Protein AF-A0A561ULN3-F1 (afdb_monomer_lite)

Foldseek 3Di:
DPDQPDDDDDPVQWDFDAAPQPRDGDTWGFADWDQDPVRDIDTHTHDPVRSVVVSVVVVVVVVVVVVVVVPDD

pLDDT: mean 86.25, std 12.67, range [41.0, 97.19]

Secondary structure (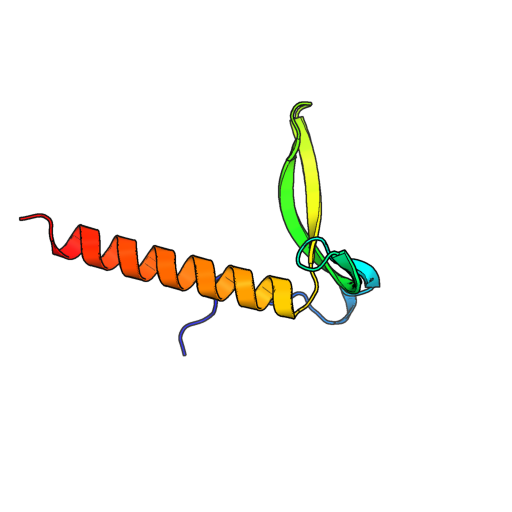DSSP, 8-state):
----SSPPPPGGG-EEEE-TTT--EEEEEEEEEEE-TTS-EEEEEE-HHHHHHHHHHHHHHHHHHHHHHTT--

Organism: NCBI:txid281105

Sequence (73 aa):
MTEWPISSPPPDAWRLGRCHCCHRATLVAPGPVITTVDGGQVSIPWCLSGFERANRMLHRAAVRDANAERTTP

Structure (mmCIF, N/CA/C/O backbone):
data_AF-A0A561ULN3-F1
#
_entry.id   AF-A0A561ULN3-F1
#
loop_
_atom_site.group_PDB
_atom_site.id
_atom_site.type_symbol
_atom_site.label_atom_id
_atom_site.label_alt_id
_atom_site.label_comp_id
_atom_site.label_asym_id
_atom_site.label_entity_id
_atom_site.label_seq_id
_atom_site.pdbx_PDB_ins_code
_atom_site.Cartn_x
_atom_site.Cartn_y
_atom_site.Cartn_z
_atom_site.occupancy
_atom_site.B_iso_or_equiv
_atom_site.auth_seq_id
_atom_site.auth_comp_id
_atom_site.auth_asym_id
_atom_site.auth_atom_id
_atom_site.pdbx_PDB_model_num
ATOM 1 N N . MET A 1 1 ? 16.263 13.646 6.097 1.00 41.00 1 MET A N 1
ATOM 2 C CA . MET A 1 1 ? 15.367 13.101 5.056 1.00 41.00 1 MET A CA 1
ATOM 3 C C . MET A 1 1 ? 14.153 12.560 5.779 1.00 41.00 1 MET A C 1
ATOM 5 O O . MET A 1 1 ? 14.334 11.701 6.627 1.00 41.00 1 MET A O 1
ATOM 9 N N . THR A 1 2 ? 12.968 13.126 5.561 1.00 52.12 2 THR A N 1
ATOM 10 C CA . THR A 1 2 ? 11.738 12.626 6.190 1.00 52.12 2 THR A CA 1
ATOM 11 C C . THR A 1 2 ? 11.409 11.294 5.534 1.00 52.12 2 THR A C 1
ATOM 13 O O . THR A 1 2 ? 11.048 11.260 4.359 1.00 52.12 2 THR A O 1
ATOM 16 N N . GLU A 1 3 ? 11.641 10.200 6.249 1.00 63.00 3 GLU A N 1
ATOM 17 C CA . GLU A 1 3 ? 11.301 8.866 5.775 1.00 63.00 3 GLU A CA 1
ATOM 18 C C . GLU A 1 3 ? 9.780 8.789 5.608 1.00 63.00 3 GLU A C 1
ATOM 20 O O . GLU A 1 3 ? 9.019 9.202 6.487 1.00 63.00 3 GLU A O 1
ATOM 25 N N . TRP A 1 4 ? 9.323 8.371 4.428 1.00 68.62 4 TRP A N 1
ATOM 26 C CA . TRP A 1 4 ? 7.895 8.237 4.180 1.00 68.62 4 TRP A CA 1
ATOM 27 C C . TRP A 1 4 ? 7.341 7.078 5.025 1.00 68.62 4 TRP A C 1
ATOM 29 O O . TRP A 1 4 ? 7.967 6.022 5.068 1.00 68.62 4 TRP A O 1
ATOM 39 N N . PRO A 1 5 ? 6.169 7.236 5.664 1.00 71.12 5 PRO A N 1
ATOM 40 C CA . PRO A 1 5 ? 5.657 6.270 6.639 1.00 71.12 5 PRO A CA 1
ATOM 41 C C . PRO A 1 5 ? 5.313 4.904 6.034 1.00 71.12 5 PRO A C 1
ATOM 43 O O . PRO A 1 5 ? 5.295 3.905 6.746 1.00 71.12 5 PRO A O 1
ATOM 46 N N . ILE A 1 6 ? 5.034 4.843 4.730 1.00 79.19 6 ILE A N 1
ATOM 47 C CA . ILE A 1 6 ? 4.851 3.591 4.000 1.00 79.19 6 ILE A CA 1
ATOM 48 C C . ILE A 1 6 ? 6.089 3.363 3.138 1.00 79.19 6 ILE A C 1
ATOM 50 O O . ILE A 1 6 ? 6.288 4.044 2.125 1.00 79.19 6 ILE A O 1
ATOM 54 N N . SER A 1 7 ? 6.903 2.382 3.513 1.00 79.25 7 SER A N 1
ATOM 55 C CA . SER A 1 7 ? 8.016 1.926 2.686 1.00 79.25 7 SER A CA 1
ATOM 56 C C . SER A 1 7 ? 7.491 1.319 1.384 1.00 79.25 7 SER A C 1
ATOM 58 O O . SER A 1 7 ? 6.495 0.592 1.372 1.00 79.25 7 SER A O 1
ATOM 60 N N . SER A 1 8 ? 8.167 1.608 0.270 1.00 83.38 8 SER A N 1
ATOM 61 C CA . SER A 1 8 ? 7.887 0.895 -0.977 1.00 83.38 8 SER A CA 1
ATOM 62 C C . SER A 1 8 ? 8.230 -0.587 -0.795 1.00 83.38 8 SER A C 1
ATOM 64 O O . SER A 1 8 ? 9.302 -0.885 -0.264 1.00 83.38 8 SER A O 1
ATOM 66 N N . PRO A 1 9 ? 7.381 -1.514 -1.267 1.00 88.56 9 PRO A N 1
ATOM 67 C CA . PRO A 1 9 ? 7.708 -2.933 -1.261 1.00 88.56 9 PRO A CA 1
ATOM 68 C C . PRO A 1 9 ? 8.986 -3.221 -2.059 1.00 88.56 9 PRO A C 1
ATOM 70 O O . PRO A 1 9 ? 9.247 -2.528 -3.057 1.00 88.56 9 PRO A O 1
ATOM 73 N N . PRO A 1 10 ? 9.766 -4.240 -1.657 1.00 91.25 10 PRO A N 1
ATOM 74 C CA . PRO A 1 10 ? 10.973 -4.631 -2.372 1.00 91.25 10 PRO A CA 1
ATOM 75 C C . PRO A 1 10 ? 10.631 -5.151 -3.785 1.00 91.25 10 PRO A C 1
ATOM 77 O O . PRO A 1 10 ? 9.486 -5.547 -4.023 1.00 91.25 10 PRO A O 1
ATOM 80 N N . PRO A 1 11 ? 11.576 -5.127 -4.748 1.00 90.88 11 PRO A N 1
ATOM 81 C CA . PRO A 1 11 ? 11.305 -5.441 -6.158 1.00 90.88 11 PRO A CA 1
ATOM 82 C C . PRO A 1 11 ? 10.657 -6.811 -6.420 1.00 90.88 11 PRO A C 1
ATOM 84 O O . PRO A 1 11 ? 9.884 -6.952 -7.363 1.00 90.88 11 PRO A O 1
ATOM 87 N N . ASP A 1 12 ? 10.929 -7.802 -5.577 1.00 94.50 12 ASP A N 1
ATOM 88 C CA . ASP A 1 12 ? 10.399 -9.168 -5.634 1.00 94.50 12 ASP A CA 1
ATOM 89 C C . ASP A 1 12 ? 8.931 -9.286 -5.188 1.00 94.50 12 ASP A C 1
ATOM 91 O O . ASP A 1 12 ? 8.245 -10.240 -5.556 1.00 94.50 12 ASP A O 1
ATOM 95 N N . ALA A 1 13 ? 8.405 -8.301 -4.456 1.00 93.25 13 ALA A N 1
ATOM 96 C CA . ALA A 1 13 ? 7.003 -8.273 -4.037 1.00 93.25 13 ALA A CA 1
ATOM 97 C C . ALA A 1 13 ? 6.036 -7.823 -5.152 1.00 93.25 13 ALA A C 1
ATOM 99 O O . ALA A 1 13 ? 4.812 -7.866 -4.973 1.00 93.25 13 ALA A O 1
ATOM 100 N N . TRP A 1 14 ? 6.561 -7.365 -6.293 1.00 95.81 14 TRP A N 1
ATOM 101 C CA . TRP A 1 14 ? 5.773 -6.815 -7.392 1.00 95.81 14 TRP A CA 1
ATOM 102 C C . TRP A 1 14 ? 5.364 -7.896 -8.388 1.00 95.81 14 TRP A C 1
ATOM 104 O O . TRP A 1 14 ? 6.179 -8.665 -8.888 1.00 95.81 14 TRP A O 1
ATOM 114 N N . ARG A 1 15 ? 4.081 -7.910 -8.743 1.00 96.62 15 ARG A N 1
ATOM 115 C CA . ARG A 1 15 ? 3.510 -8.840 -9.722 1.00 96.62 15 ARG A CA 1
ATOM 116 C C . ARG A 1 15 ? 2.521 -8.141 -10.636 1.00 96.62 15 ARG A C 1
ATOM 118 O O . ARG A 1 15 ? 1.942 -7.119 -10.272 1.00 96.62 15 ARG A O 1
ATOM 125 N N . LEU A 1 16 ? 2.297 -8.701 -11.820 1.00 97.12 16 LEU A N 1
ATOM 126 C CA . LEU A 1 16 ? 1.224 -8.234 -12.694 1.00 97.12 16 LEU A CA 1
ATOM 127 C C . LEU A 1 16 ? -0.134 -8.437 -12.012 1.00 97.12 16 LEU A C 1
ATOM 129 O O . LEU A 1 16 ? -0.436 -9.509 -11.491 1.00 97.12 16 LEU A O 1
ATOM 133 N N . GLY A 1 17 ? -0.955 -7.393 -12.021 1.00 95.75 17 GLY A N 1
ATOM 134 C CA . GLY A 1 17 ? -2.292 -7.408 -11.442 1.00 95.75 17 GLY A CA 1
ATOM 135 C C . GLY A 1 17 ? -3.059 -6.130 -11.760 1.00 95.75 17 GLY A C 1
ATOM 136 O O . GLY A 1 17 ? -2.674 -5.352 -12.632 1.00 95.75 17 GLY A O 1
ATOM 137 N N . ARG A 1 18 ? -4.169 -5.897 -11.057 1.00 96.38 18 ARG A N 1
ATOM 138 C CA . ARG A 1 18 ? -4.982 -4.681 -11.204 1.00 96.38 18 ARG A CA 1
ATOM 139 C C . ARG A 1 18 ? -4.804 -3.790 -9.975 1.00 96.38 18 ARG A C 1
ATOM 141 O O . ARG A 1 18 ? -5.105 -4.226 -8.869 1.00 96.38 18 ARG A O 1
ATOM 148 N N . CYS A 1 19 ? -4.325 -2.552 -10.155 1.00 95.50 19 CYS A N 1
ATOM 149 C CA . CYS A 1 19 ? -4.184 -1.618 -9.029 1.00 95.50 19 CYS A CA 1
ATOM 150 C C . CYS A 1 19 ? -5.557 -1.187 -8.526 1.00 95.50 19 CYS A C 1
ATOM 152 O O . CYS A 1 19 ? -6.374 -0.716 -9.317 1.00 95.50 19 CYS A O 1
ATOM 154 N N . HIS A 1 20 ? -5.764 -1.200 -7.214 1.00 94.00 20 HIS A N 1
ATOM 155 C CA . HIS A 1 20 ? -6.948 -0.596 -6.609 1.00 94.00 20 HIS A CA 1
ATOM 156 C C . HIS A 1 20 ? -6.967 0.940 -6.754 1.00 94.00 20 HIS A C 1
ATOM 158 O O . HIS A 1 20 ? -8.000 1.549 -6.994 1.00 94.00 20 HIS A O 1
ATOM 164 N N . CYS A 1 21 ? -5.797 1.576 -6.693 1.00 91.06 21 CYS A N 1
ATOM 165 C CA . CYS A 1 21 ? -5.628 3.028 -6.771 1.00 91.06 21 CYS A CA 1
ATOM 166 C C . CYS A 1 21 ? -6.134 3.681 -8.071 1.00 91.06 21 CYS A C 1
ATOM 168 O O . CYS A 1 21 ? -6.616 4.812 -8.057 1.00 91.06 21 CYS A O 1
ATOM 170 N N . CYS A 1 22 ? -5.944 3.012 -9.209 1.00 93.00 22 CYS A N 1
ATOM 171 C CA . CYS A 1 22 ? -6.178 3.573 -10.541 1.00 93.00 22 CYS A CA 1
ATOM 172 C C . CYS A 1 22 ? -6.974 2.636 -11.453 1.00 93.00 22 CYS A C 1
ATOM 174 O O . CYS A 1 22 ? -7.241 2.997 -12.595 1.00 93.00 22 CYS A O 1
ATOM 176 N N . HIS A 1 23 ? -7.342 1.447 -10.966 1.00 94.75 23 HIS A N 1
ATOM 177 C CA . HIS A 1 23 ? -8.093 0.419 -11.690 1.00 94.75 23 HIS A CA 1
ATOM 178 C C . HIS A 1 23 ? -7.442 -0.058 -13.004 1.00 94.75 23 HIS A C 1
ATOM 180 O O . HIS A 1 23 ? -8.104 -0.677 -13.834 1.00 94.75 23 HIS A O 1
ATOM 186 N N . ARG A 1 24 ? -6.140 0.191 -13.204 1.00 95.31 24 ARG A N 1
ATOM 187 C CA . ARG A 1 24 ? -5.384 -0.249 -14.390 1.00 95.31 24 ARG A CA 1
ATOM 188 C C . ARG A 1 24 ? -4.689 -1.585 -14.141 1.00 95.31 24 ARG A C 1
ATOM 190 O O . ARG A 1 24 ? -4.278 -1.866 -13.015 1.00 95.31 24 ARG A O 1
ATOM 197 N N . ALA A 1 25 ? -4.527 -2.374 -15.203 1.00 96.56 25 ALA A N 1
ATOM 198 C CA . ALA A 1 25 ? -3.610 -3.511 -15.208 1.00 96.56 25 ALA A CA 1
ATOM 199 C C . ALA A 1 25 ? -2.163 -2.988 -15.221 1.00 96.56 25 ALA A C 1
ATOM 201 O O . ALA A 1 25 ? -1.808 -2.184 -16.082 1.00 96.56 25 ALA A O 1
ATOM 202 N N . THR A 1 26 ? -1.359 -3.360 -14.226 1.00 96.56 26 THR A N 1
ATOM 203 C CA . THR A 1 26 ? 0.008 -2.854 -14.015 1.00 96.56 26 THR A CA 1
ATOM 204 C C . THR A 1 26 ? 0.764 -3.742 -13.014 1.00 96.56 26 THR A C 1
ATOM 206 O O . THR A 1 26 ? 0.212 -4.724 -12.514 1.00 96.56 26 THR A O 1
ATOM 209 N N . LEU A 1 27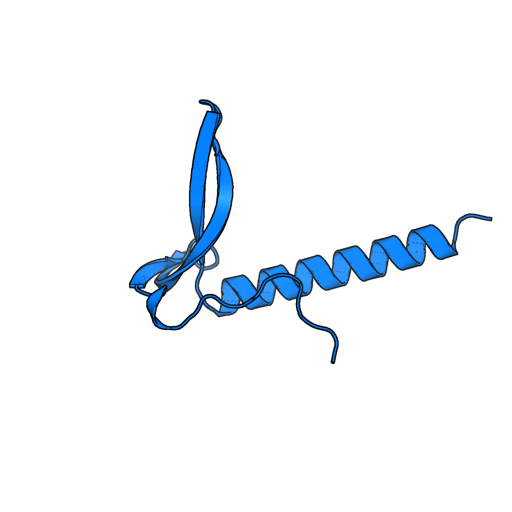 ? 2.020 -3.407 -12.711 1.00 97.00 27 LEU A N 1
ATOM 210 C CA . LEU A 1 27 ? 2.745 -4.001 -11.591 1.00 97.00 27 LEU A CA 1
ATOM 211 C C . LEU A 1 27 ? 2.163 -3.490 -10.272 1.00 97.00 27 LEU A C 1
ATOM 213 O O . LEU A 1 27 ? 2.046 -2.282 -10.041 1.00 97.00 27 LEU A O 1
ATOM 217 N N . VAL A 1 28 ? 1.793 -4.428 -9.410 1.00 97.19 28 VAL A N 1
ATOM 218 C CA . VAL A 1 28 ? 1.221 -4.168 -8.095 1.00 97.19 28 VAL A CA 1
ATOM 219 C C . VAL A 1 28 ? 1.971 -4.944 -7.028 1.00 97.19 28 VAL A C 1
ATOM 221 O O . VAL A 1 28 ? 2.453 -6.047 -7.279 1.00 97.19 28 VAL A O 1
ATOM 224 N N . ALA A 1 29 ? 2.008 -4.385 -5.830 1.00 96.44 29 ALA A N 1
ATOM 225 C CA . ALA A 1 29 ? 2.507 -5.041 -4.636 1.00 96.44 29 ALA A CA 1
ATOM 226 C C . ALA A 1 29 ? 1.437 -5.008 -3.525 1.00 96.44 29 ALA A C 1
ATOM 228 O O . ALA A 1 29 ? 0.488 -4.213 -3.612 1.00 96.44 29 ALA A O 1
ATOM 229 N N . PRO A 1 30 ? 1.543 -5.884 -2.508 1.00 93.06 30 PRO A N 1
ATOM 230 C CA . PRO A 1 30 ? 0.659 -5.864 -1.348 1.00 93.06 30 PRO A CA 1
ATOM 231 C C . PRO A 1 30 ? 0.715 -4.503 -0.643 1.00 93.06 30 PRO A C 1
ATOM 233 O O . PRO A 1 30 ? 1.772 -4.079 -0.181 1.00 93.06 30 PRO A O 1
ATOM 236 N N . GLY A 1 31 ? -0.412 -3.797 -0.606 1.00 88.19 31 GLY A N 1
ATOM 237 C CA . GLY A 1 31 ? -0.585 -2.547 0.126 1.00 88.19 31 GLY A CA 1
ATOM 238 C C . GLY A 1 31 ? -1.199 -2.783 1.511 1.00 88.19 31 GLY A C 1
ATOM 239 O O . GLY A 1 31 ? -1.052 -3.876 2.073 1.00 88.19 31 GLY A O 1
ATOM 240 N N . PRO A 1 32 ? -1.915 -1.785 2.065 1.00 84.50 32 PRO A N 1
ATOM 241 C CA . PRO A 1 32 ? -2.546 -1.889 3.372 1.00 84.50 32 PRO A CA 1
ATOM 242 C C . PRO A 1 32 ? -3.447 -3.111 3.479 1.00 84.50 32 PRO A C 1
ATOM 244 O O . PRO A 1 32 ? -4.154 -3.473 2.533 1.00 84.50 32 PRO A O 1
ATOM 247 N N . VAL A 1 33 ? -3.426 -3.715 4.658 1.00 90.69 33 VAL A N 1
ATOM 248 C CA . VAL A 1 33 ? -4.331 -4.798 5.017 1.00 90.69 33 VAL A CA 1
ATOM 249 C C . VAL A 1 33 ? -5.591 -4.186 5.609 1.00 90.69 33 VAL A C 1
ATOM 251 O O . VAL A 1 33 ? -5.518 -3.351 6.507 1.00 90.69 33 VAL A O 1
ATOM 254 N N . ILE A 1 34 ? -6.743 -4.598 5.093 1.00 90.25 34 ILE A N 1
ATOM 255 C CA . ILE A 1 34 ? -8.050 -4.264 5.650 1.00 90.25 34 ILE A CA 1
ATOM 256 C C . ILE A 1 34 ? -8.686 -5.506 6.260 1.00 90.25 34 ILE A C 1
ATOM 258 O O . ILE A 1 34 ? -8.520 -6.618 5.753 1.00 90.25 34 ILE A O 1
ATOM 262 N N . THR A 1 35 ? -9.438 -5.301 7.334 1.00 96.06 35 THR A N 1
ATOM 263 C CA . THR A 1 35 ? -10.307 -6.327 7.906 1.00 96.06 35 THR A CA 1
ATOM 264 C C . THR A 1 35 ? -11.661 -6.249 7.209 1.00 96.06 35 THR A C 1
ATOM 266 O O . THR A 1 35 ? -12.294 -5.195 7.161 1.00 96.06 35 THR A O 1
ATOM 269 N N . THR A 1 36 ? -12.080 -7.359 6.621 1.00 92.56 36 THR A N 1
ATOM 270 C CA . THR A 1 36 ? -13.395 -7.534 6.000 1.00 92.56 36 THR A CA 1
ATOM 271 C C . THR A 1 36 ? -14.484 -7.665 7.065 1.00 92.56 36 THR A C 1
ATOM 273 O O . THR A 1 36 ? -14.194 -7.926 8.232 1.00 92.56 36 THR A O 1
ATOM 276 N N . VAL A 1 37 ? -15.747 -7.495 6.664 1.00 93.12 37 VAL A N 1
ATOM 277 C CA . VAL A 1 37 ? -16.911 -7.621 7.563 1.00 93.12 37 VAL A CA 1
ATOM 278 C C . VAL A 1 37 ? -16.989 -8.983 8.257 1.00 93.12 37 VAL A C 1
ATOM 280 O O . VAL A 1 37 ? -17.397 -9.050 9.410 1.00 93.12 37 VAL A O 1
ATOM 283 N N . ASP A 1 38 ? -16.501 -10.035 7.601 1.00 94.88 38 ASP A N 1
ATOM 284 C CA . ASP A 1 38 ? -16.461 -11.400 8.138 1.00 94.88 38 ASP A CA 1
ATOM 285 C C . ASP A 1 38 ? -15.217 -11.663 9.013 1.00 94.88 38 ASP A C 1
ATOM 287 O O . ASP A 1 38 ? -14.941 -12.796 9.401 1.00 94.88 38 ASP A O 1
ATOM 291 N N . GLY A 1 39 ? -14.417 -10.629 9.297 1.00 94.94 39 GLY A N 1
ATOM 292 C CA . GLY A 1 39 ? -13.204 -10.711 10.115 1.00 94.94 39 GLY A CA 1
ATOM 293 C C . GLY A 1 39 ? -11.948 -11.178 9.369 1.00 94.94 39 GLY A C 1
ATOM 294 O O . GLY A 1 39 ? -10.859 -11.168 9.942 1.00 94.94 39 GLY A O 1
ATOM 295 N N . GLY A 1 40 ? -12.050 -11.548 8.090 1.00 96.00 40 GLY A N 1
ATOM 296 C CA . GLY A 1 40 ? -10.895 -11.914 7.265 1.00 96.00 40 GLY A CA 1
ATOM 297 C C . GLY A 1 40 ? -9.996 -10.714 6.959 1.00 96.00 40 GLY A C 1
ATOM 298 O O . GLY A 1 40 ? -10.486 -9.597 6.805 1.00 96.00 40 GLY A O 1
ATOM 299 N N . GLN A 1 41 ? -8.690 -10.934 6.823 1.00 96.25 41 GLN A N 1
ATOM 300 C CA . GLN A 1 41 ? -7.728 -9.893 6.453 1.00 96.25 41 GLN A CA 1
ATOM 301 C C . GLN A 1 41 ? -7.354 -9.983 4.971 1.00 96.25 41 GLN A C 1
ATOM 303 O O . GLN A 1 41 ? -7.009 -11.054 4.475 1.00 96.25 41 GLN A O 1
ATOM 308 N N . VAL A 1 42 ? -7.397 -8.853 4.262 1.00 92.94 42 VAL A N 1
ATOM 309 C CA . VAL A 1 42 ? -7.075 -8.775 2.830 1.00 92.94 42 VAL A CA 1
ATOM 310 C C . VAL A 1 42 ? -6.113 -7.622 2.575 1.00 92.94 42 VAL A C 1
ATOM 312 O O . VAL A 1 42 ? -6.373 -6.494 2.983 1.00 92.94 42 VAL A O 1
ATOM 315 N N . SER A 1 43 ? -5.015 -7.886 1.862 1.00 92.44 43 SER A N 1
ATOM 316 C CA . SER A 1 43 ? -4.120 -6.829 1.377 1.00 92.44 43 SER A CA 1
ATOM 317 C C . SER A 1 43 ? -4.642 -6.227 0.074 1.00 92.44 43 SER A C 1
ATOM 319 O O . SER A 1 43 ? -4.954 -6.944 -0.881 1.00 92.44 43 SER A O 1
ATOM 321 N N . ILE A 1 44 ? -4.710 -4.897 0.021 1.00 92.06 44 ILE A N 1
ATOM 322 C CA . ILE A 1 44 ? -5.160 -4.165 -1.161 1.00 92.06 44 ILE A CA 1
ATOM 323 C C . ILE A 1 44 ? -3.983 -3.987 -2.135 1.00 92.06 44 ILE A C 1
ATOM 325 O O . ILE A 1 44 ? -2.990 -3.358 -1.773 1.00 92.06 44 ILE A O 1
ATOM 329 N N . PRO A 1 45 ? -4.071 -4.467 -3.388 1.00 95.19 45 PRO A N 1
ATOM 330 C CA . PRO A 1 45 ? -2.973 -4.358 -4.344 1.00 95.19 45 PRO A 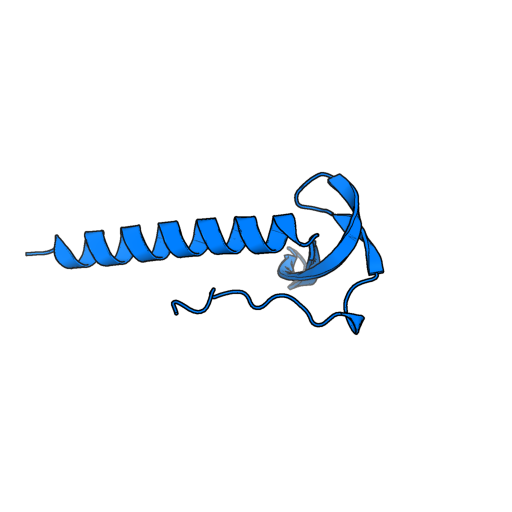CA 1
ATOM 331 C C . PRO A 1 45 ? -2.816 -2.925 -4.864 1.00 95.19 45 PRO A C 1
ATOM 333 O O . PRO A 1 45 ? -3.732 -2.370 -5.486 1.00 95.19 45 PRO A O 1
ATOM 336 N N . TRP A 1 46 ? -1.634 -2.337 -4.676 1.00 95.56 46 TRP A N 1
ATOM 337 C CA . TRP A 1 46 ? -1.305 -0.983 -5.127 1.00 95.56 46 TRP A CA 1
ATOM 338 C C . TRP A 1 46 ? -0.131 -0.965 -6.105 1.00 95.56 46 TRP A C 1
ATOM 340 O O . TRP A 1 46 ? 0.800 -1.753 -5.992 1.00 95.56 46 TRP A O 1
ATOM 350 N N . CYS A 1 47 ? -0.167 -0.039 -7.064 1.00 95.44 47 CYS A N 1
ATOM 351 C CA . CYS A 1 47 ? 0.981 0.298 -7.894 1.00 95.44 47 CYS A CA 1
ATOM 352 C C . CYS A 1 47 ? 1.863 1.330 -7.172 1.00 95.44 47 CYS A C 1
ATOM 354 O O . CYS A 1 47 ? 1.430 1.922 -6.180 1.00 95.44 47 CYS A O 1
ATOM 356 N N . LEU A 1 48 ? 3.055 1.618 -7.703 1.00 93.12 48 LEU A N 1
ATOM 357 C CA . LEU A 1 48 ? 3.985 2.592 -7.116 1.00 93.12 48 LEU A CA 1
ATOM 358 C C . LEU A 1 48 ? 3.331 3.956 -6.846 1.00 93.12 48 LEU A C 1
ATOM 360 O O . LEU A 1 48 ? 3.394 4.472 -5.733 1.00 93.12 48 LEU A O 1
ATOM 364 N N . SER A 1 49 ? 2.587 4.495 -7.815 1.00 92.81 49 SER A N 1
ATOM 365 C CA . SER A 1 49 ? 1.868 5.764 -7.639 1.00 92.81 49 SER A CA 1
ATOM 366 C C . SER A 1 49 ? 0.795 5.709 -6.542 1.00 92.81 49 SER A C 1
ATOM 368 O O . SER A 1 49 ? 0.448 6.741 -5.966 1.00 92.81 49 SER A O 1
ATOM 370 N N . GLY A 1 50 ? 0.248 4.521 -6.260 1.00 92.81 50 GLY A N 1
ATOM 371 C CA . GLY A 1 50 ? -0.659 4.282 -5.138 1.00 92.81 50 GLY A CA 1
ATOM 372 C C . GLY A 1 50 ? 0.045 4.466 -3.794 1.00 92.81 50 GLY A C 1
ATOM 373 O O . GLY A 1 50 ? -0.436 5.243 -2.969 1.00 92.81 50 GLY A O 1
ATOM 374 N N . PHE A 1 51 ? 1.216 3.845 -3.620 1.00 91.75 51 PHE A N 1
ATOM 375 C CA . PHE A 1 51 ? 2.058 4.011 -2.428 1.00 91.75 51 P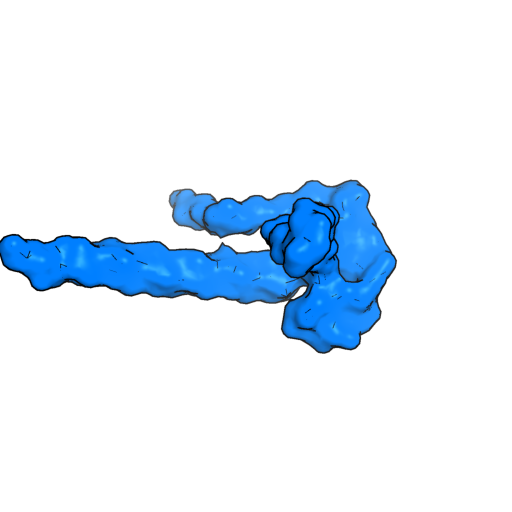HE A CA 1
ATOM 376 C C . PHE A 1 51 ? 2.461 5.471 -2.210 1.00 91.75 51 PHE A C 1
ATOM 378 O O . PHE A 1 51 ? 2.270 6.019 -1.126 1.00 91.75 51 PHE A O 1
ATOM 385 N N . GLU A 1 52 ? 2.935 6.149 -3.255 1.00 90.94 52 GLU A N 1
ATOM 386 C CA . GLU A 1 52 ? 3.296 7.568 -3.173 1.00 90.94 52 GLU A CA 1
ATOM 387 C C . GLU A 1 52 ? 2.106 8.460 -2.798 1.00 90.94 52 GLU A C 1
ATOM 389 O O . GLU A 1 52 ? 2.243 9.413 -2.029 1.00 90.94 52 GLU A O 1
ATOM 394 N N . ARG A 1 53 ? 0.915 8.178 -3.347 1.00 90.50 53 ARG A N 1
ATOM 395 C CA . ARG A 1 53 ? -0.298 8.937 -3.023 1.00 90.50 53 ARG A CA 1
ATOM 396 C C . ARG A 1 53 ? -0.688 8.745 -1.561 1.00 90.50 53 ARG A C 1
ATOM 398 O O . ARG A 1 53 ? -0.993 9.742 -0.910 1.00 90.50 53 ARG A O 1
ATOM 405 N N . ALA A 1 54 ? -0.652 7.515 -1.058 1.00 88.12 54 ALA A N 1
ATOM 406 C CA . ALA A 1 54 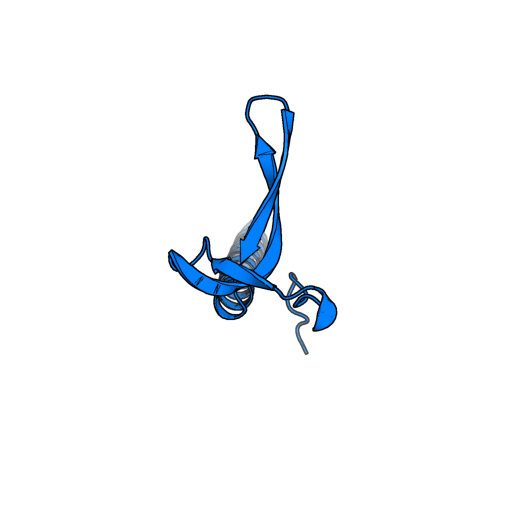? -0.943 7.218 0.340 1.00 88.12 54 ALA A CA 1
ATOM 407 C C . ALA A 1 54 ? 0.041 7.928 1.280 1.00 88.12 54 ALA A C 1
ATOM 409 O O . ALA A 1 54 ? -0.376 8.611 2.212 1.00 88.12 54 ALA A O 1
ATOM 410 N N . ASN A 1 55 ? 1.330 7.888 0.954 1.00 89.12 55 ASN A N 1
ATOM 411 C CA . ASN A 1 55 ? 2.375 8.613 1.668 1.00 89.12 55 ASN A CA 1
ATOM 412 C C . ASN A 1 55 ? 2.131 10.130 1.716 1.00 89.12 55 ASN A C 1
ATOM 414 O O . ASN A 1 55 ? 2.201 10.738 2.785 1.00 89.12 55 ASN A O 1
ATOM 418 N N . ARG A 1 56 ? 1.745 10.750 0.591 1.00 89.56 56 ARG A N 1
ATOM 419 C CA . ARG A 1 56 ? 1.356 12.173 0.566 1.00 89.56 56 ARG A CA 1
ATOM 420 C C .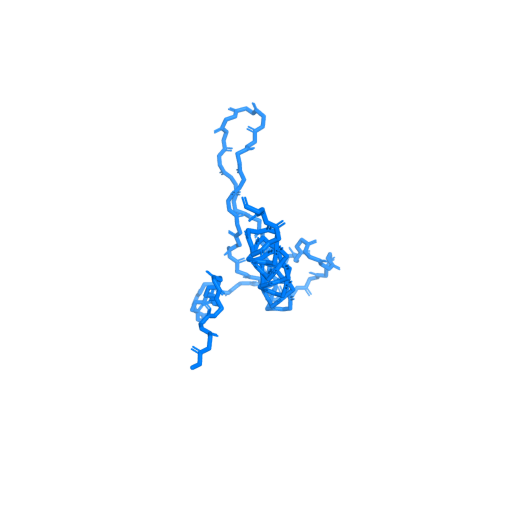 ARG A 1 56 ? 0.136 12.469 1.438 1.00 89.56 56 ARG A C 1
ATOM 422 O O . ARG A 1 56 ? 0.077 13.540 2.039 1.00 89.56 56 ARG A O 1
ATOM 429 N N . MET A 1 57 ? -0.843 11.567 1.490 1.00 88.31 57 MET A N 1
ATOM 430 C CA . MET A 1 57 ? -2.027 11.735 2.340 1.00 88.31 57 MET A CA 1
ATOM 431 C C . MET A 1 57 ? -1.671 11.633 3.824 1.00 88.31 57 MET A C 1
ATOM 433 O O . MET A 1 57 ? -2.083 12.502 4.588 1.00 88.31 57 MET A O 1
ATOM 437 N N . LEU A 1 58 ? -0.851 10.653 4.212 1.00 86.56 58 LEU A N 1
ATOM 438 C CA . LEU A 1 58 ? -0.369 10.503 5.588 1.00 86.56 58 LEU A CA 1
ATOM 439 C C . LEU A 1 58 ? 0.456 11.706 6.038 1.00 86.56 58 LEU A C 1
ATOM 441 O O . LEU A 1 58 ? 0.224 12.234 7.118 1.00 86.56 58 LEU A O 1
ATOM 445 N N . HIS A 1 59 ? 1.354 12.204 5.187 1.00 86.44 59 HIS A N 1
ATOM 446 C CA . HIS A 1 59 ? 2.118 13.408 5.503 1.00 86.44 59 HIS A CA 1
ATOM 447 C C . HIS A 1 59 ? 1.208 14.627 5.718 1.00 86.44 59 HIS A C 1
ATOM 449 O O . HIS A 1 59 ? 1.396 15.382 6.667 1.00 86.44 59 HIS A O 1
ATOM 455 N N . ARG A 1 60 ? 0.177 14.806 4.879 1.00 87.44 60 ARG A N 1
ATOM 456 C CA . ARG A 1 60 ? -0.808 15.887 5.059 1.00 87.44 60 ARG A CA 1
ATOM 457 C C . ARG A 1 60 ? -1.606 15.746 6.354 1.00 87.44 60 ARG A C 1
ATOM 459 O O . ARG A 1 60 ? -1.904 16.768 6.959 1.00 87.44 60 ARG A O 1
ATOM 466 N N . ALA A 1 61 ? -1.968 14.525 6.746 1.00 85.31 61 ALA A N 1
ATOM 467 C CA . ALA A 1 61 ? -2.650 14.266 8.013 1.00 85.31 61 ALA A CA 1
ATOM 468 C C . ALA A 1 61 ? -1.736 14.607 9.199 1.00 85.31 61 ALA A C 1
ATOM 470 O O . ALA A 1 61 ? -2.088 15.471 9.990 1.00 85.31 61 ALA A O 1
ATOM 471 N N . ALA A 1 62 ? -0.509 14.080 9.218 1.00 85.06 62 ALA A N 1
ATOM 472 C CA . ALA A 1 62 ? 0.468 14.354 10.272 1.00 85.06 62 ALA A CA 1
ATOM 473 C C . ALA A 1 62 ? 0.769 15.856 10.435 1.00 85.06 62 ALA A C 1
ATOM 475 O O . ALA A 1 62 ? 0.854 16.361 11.550 1.00 85.06 62 ALA A O 1
ATOM 476 N N . VAL A 1 63 ? 0.886 16.601 9.328 1.00 81.38 63 VAL A N 1
ATOM 477 C CA . VAL A 1 63 ? 1.071 18.063 9.372 1.00 81.38 63 VAL A CA 1
ATOM 478 C C . VAL A 1 63 ? -0.165 18.776 9.932 1.00 81.38 63 VAL A C 1
ATOM 480 O O . VAL A 1 63 ? -0.023 19.776 10.632 1.00 81.38 63 VAL A O 1
ATOM 483 N N . ARG A 1 64 ? -1.381 18.311 9.624 1.00 81.38 64 ARG A N 1
ATOM 484 C CA . ARG A 1 64 ? -2.614 18.887 10.187 1.00 81.38 64 ARG A CA 1
ATOM 485 C C . ARG A 1 64 ? -2.712 18.627 11.685 1.00 81.38 64 ARG A C 1
ATOM 487 O O . ARG A 1 64 ? -2.990 19.573 12.412 1.00 81.38 64 ARG A O 1
ATOM 494 N N . ASP A 1 65 ? -2.425 17.407 12.120 1.00 77.81 65 ASP A N 1
ATOM 495 C CA . ASP A 1 65 ? -2.484 17.014 13.530 1.00 77.81 65 ASP A CA 1
ATOM 496 C C . ASP A 1 65 ? -1.461 17.802 14.358 1.00 77.81 65 ASP A C 1
ATOM 498 O O . ASP A 1 65 ? -1.828 18.457 15.329 1.00 77.81 65 ASP A O 1
ATOM 502 N N . ALA A 1 66 ? -0.212 17.894 13.888 1.00 76.69 66 ALA A N 1
ATOM 503 C CA . ALA A 1 66 ? 0.825 18.695 14.545 1.00 76.69 66 ALA A CA 1
ATOM 504 C C . ALA A 1 66 ? 0.460 20.191 14.649 1.00 76.69 66 ALA A C 1
ATOM 506 O O . ALA A 1 66 ? 0.826 20.875 15.608 1.00 76.69 66 ALA A O 1
ATOM 507 N N . ASN A 1 67 ? -0.260 20.729 13.660 1.00 75.00 67 ASN A N 1
ATOM 508 C CA . ASN A 1 67 ? -0.759 22.102 13.724 1.00 75.00 67 ASN A CA 1
ATOM 509 C C . ASN A 1 67 ? -1.941 22.236 14.694 1.00 75.00 67 ASN A C 1
ATOM 511 O O . ASN A 1 67 ? -2.019 23.240 15.397 1.00 75.00 67 ASN A O 1
ATOM 515 N N . ALA A 1 68 ? -2.833 21.246 14.770 1.00 71.44 68 ALA A N 1
ATOM 516 C CA . ALA A 1 68 ? -3.937 21.241 15.728 1.00 71.44 68 ALA A CA 1
ATOM 517 C C . ALA A 1 68 ? -3.423 21.210 17.179 1.00 71.44 68 ALA A C 1
ATOM 519 O O . ALA A 1 68 ? -3.860 22.013 18.001 1.00 71.44 68 ALA A O 1
ATOM 520 N N . GLU A 1 69 ? -2.423 20.376 17.468 1.00 69.50 69 GLU A N 1
ATOM 521 C CA . GLU A 1 69 ? -1.778 20.293 18.786 1.00 69.50 69 GLU A CA 1
ATOM 522 C C . GLU A 1 69 ? -1.100 21.613 19.184 1.00 69.50 69 GLU A C 1
ATOM 524 O O . GLU A 1 69 ? -1.258 22.069 20.313 1.00 69.50 69 GLU A O 1
ATOM 529 N N . ARG A 1 70 ? -0.433 22.301 18.245 1.00 64.88 70 ARG A N 1
ATOM 530 C CA . ARG A 1 70 ? 0.167 23.631 18.488 1.00 64.88 70 ARG A CA 1
ATOM 531 C C . ARG A 1 70 ? -0.846 24.752 18.739 1.00 64.88 70 ARG A C 1
ATOM 533 O O . ARG A 1 70 ? -0.432 25.828 19.160 1.00 64.88 70 ARG A O 1
ATOM 540 N N . THR A 1 71 ? -2.129 24.538 18.451 1.00 58.84 71 THR A N 1
ATOM 541 C CA . THR A 1 71 ? -3.182 25.562 18.589 1.00 58.84 71 THR A CA 1
ATOM 542 C C . THR A 1 71 ? -4.051 25.343 19.836 1.00 58.84 71 THR A C 1
ATOM 544 O O . THR A 1 71 ? -5.003 26.089 20.056 1.00 58.84 71 THR A O 1
ATOM 547 N N . THR A 1 72 ? -3.734 24.339 20.662 1.00 50.53 72 THR A N 1
ATOM 548 C CA . THR A 1 72 ? -4.412 24.117 21.948 1.00 50.53 72 THR A CA 1
ATOM 549 C C . THR A 1 72 ? -3.720 24.984 23.015 1.00 50.53 72 THR A C 1
ATOM 551 O O . THR A 1 72 ? -2.514 24.813 23.195 1.00 50.53 72 THR A O 1
ATOM 554 N N . PRO A 1 73 ? -4.416 25.958 23.639 1.00 51.94 73 PRO A N 1
ATOM 555 C CA . PRO A 1 73 ? -3.836 26.881 24.620 1.00 51.94 73 PRO A CA 1
ATOM 556 C C . PRO A 1 73 ? -3.438 26.211 25.939 1.00 51.94 73 PRO A C 1
ATOM 558 O O . PRO A 1 73 ? -4.072 25.196 26.309 1.00 51.94 73 PRO A O 1
#

Radius of gyration: 15.35 Å; chains: 1; bounding box: 32×39×40 Å